Protein AF-A0A6J7I3P5-F1 (afdb_monomer_lite)

InterPro domains:
  IPR014927 Putative peptidoglycan binding [PF08823] (6-63)

Organism: NCBI:txid449393

Foldseek 3Di:
DQDDAADAFDACDDPNVVLQLVLLVLVPFDNPPSVVSLCVVCVVVVNNNQADPRHGRVSSSVVSVVVSVVVD

Structure (mmCIF, N/CA/C/O backbone):
data_AF-A0A6J7I3P5-F1
#
_entry.id   AF-A0A6J7I3P5-F1
#
loop_
_atom_site.group_PDB
_atom_site.id
_atom_site.type_symbol
_atom_site.label_atom_id
_atom_site.label_alt_id
_atom_site.label_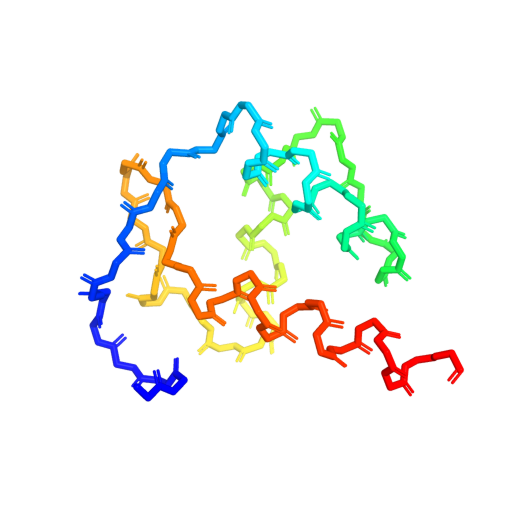comp_id
_atom_site.label_asym_id
_atom_site.label_entity_id
_atom_site.label_seq_id
_atom_site.pdbx_PDB_ins_code
_atom_site.Cartn_x
_atom_site.Cartn_y
_atom_site.Cartn_z
_atom_site.occupancy
_atom_site.B_iso_or_equiv
_atom_site.auth_seq_id
_atom_site.auth_comp_id
_atom_site.auth_asym_id
_atom_site.auth_atom_id
_atom_site.pdbx_PDB_model_num
ATOM 1 N N . MET A 1 1 ? 10.136 -12.193 -1.951 1.00 80.25 1 MET A N 1
ATOM 2 C CA . MET A 1 1 ? 10.400 -11.852 -0.520 1.00 80.25 1 MET A CA 1
ATOM 3 C C . MET A 1 1 ? 9.714 -10.516 -0.220 1.00 80.25 1 MET A C 1
ATOM 5 O O . MET A 1 1 ? 9.324 -9.869 -1.177 1.00 80.25 1 MET A O 1
ATOM 9 N N . LEU A 1 2 ? 9.504 -10.097 1.040 1.00 86.62 2 LEU A N 1
ATOM 10 C CA . LEU A 1 2 ? 8.817 -8.811 1.303 1.00 86.62 2 LEU A CA 1
ATOM 11 C C . LEU A 1 2 ? 9.677 -7.594 0.917 1.00 86.62 2 LEU A C 1
ATOM 13 O O . LEU A 1 2 ? 9.190 -6.676 0.265 1.00 86.62 2 LEU A O 1
ATOM 17 N N . PHE A 1 3 ? 10.956 -7.621 1.288 1.00 88.81 3 PHE A N 1
ATOM 18 C CA . PHE A 1 3 ? 11.924 -6.572 0.971 1.00 88.81 3 PHE A CA 1
ATOM 19 C C . PHE A 1 3 ? 12.745 -6.943 -0.268 1.00 88.81 3 PHE A C 1
ATOM 21 O O . PHE A 1 3 ? 13.030 -8.125 -0.484 1.00 88.81 3 PHE A O 1
ATOM 28 N N . GLY A 1 4 ? 13.138 -5.937 -1.053 1.00 84.81 4 GLY A N 1
ATOM 29 C CA . GLY A 1 4 ? 13.932 -6.092 -2.274 1.00 84.81 4 GLY A CA 1
ATOM 30 C C . GLY A 1 4 ? 13.357 -5.325 -3.466 1.00 84.81 4 GLY A C 1
ATOM 31 O O . GLY A 1 4 ? 12.432 -4.533 -3.328 1.00 84.81 4 GLY A O 1
ATOM 32 N N . THR A 1 5 ? 13.897 -5.572 -4.657 1.00 87.19 5 THR A N 1
ATOM 33 C CA . THR A 1 5 ? 13.433 -4.942 -5.904 1.00 87.19 5 THR A CA 1
ATOM 34 C C . THR A 1 5 ? 12.066 -5.471 -6.329 1.00 87.19 5 THR A C 1
ATOM 36 O O . THR A 1 5 ? 11.819 -6.650 -6.078 1.00 87.19 5 THR A O 1
ATOM 39 N N . PRO A 1 6 ? 11.209 -4.686 -7.008 1.00 91.12 6 PRO A N 1
ATOM 40 C CA . PRO A 1 6 ? 9.932 -5.154 -7.549 1.00 91.12 6 PRO A CA 1
ATOM 41 C C . PRO A 1 6 ? 10.09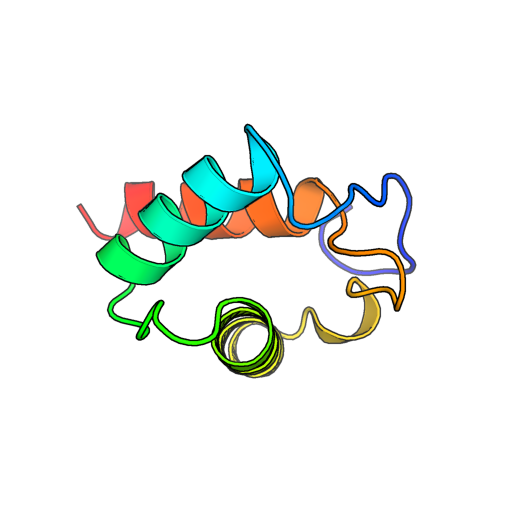4 -6.392 -8.448 1.00 91.12 6 PRO A C 1
ATOM 43 O O . PRO A 1 6 ? 11.012 -6.460 -9.262 1.00 91.12 6 PRO A O 1
ATOM 46 N N . GLU A 1 7 ? 9.199 -7.363 -8.294 1.00 91.62 7 GLU A N 1
ATOM 47 C CA . GLU A 1 7 ? 9.145 -8.634 -9.024 1.00 91.62 7 GLU A CA 1
ATOM 48 C C . GLU A 1 7 ? 7.853 -8.745 -9.856 1.00 91.62 7 GLU A C 1
ATOM 50 O O . GLU A 1 7 ? 7.910 -9.164 -11.011 1.00 91.62 7 GLU A O 1
ATOM 55 N N . ASP A 1 8 ? 6.699 -8.339 -9.306 1.00 94.25 8 ASP A N 1
ATOM 56 C CA . ASP A 1 8 ? 5.396 -8.402 -9.989 1.00 94.25 8 ASP A CA 1
ATOM 57 C C . ASP A 1 8 ? 4.605 -7.100 -9.797 1.00 94.25 8 ASP A C 1
ATOM 59 O O . ASP A 1 8 ? 3.741 -6.983 -8.924 1.00 94.25 8 ASP A O 1
ATOM 63 N N . VAL A 1 9 ? 4.943 -6.099 -10.613 1.00 95.06 9 VAL A N 1
ATOM 64 C CA . VAL A 1 9 ? 4.313 -4.774 -10.587 1.00 95.06 9 VAL A CA 1
ATOM 65 C C . VAL A 1 9 ? 2.992 -4.801 -11.345 1.00 95.06 9 VAL A C 1
ATOM 67 O O . VAL A 1 9 ? 2.929 -5.179 -12.516 1.00 95.06 9 VAL A O 1
ATOM 70 N N . ARG A 1 10 ? 1.931 -4.346 -10.679 1.00 95.62 10 ARG A N 1
ATOM 71 C CA . ARG A 1 10 ? 0.584 -4.227 -11.234 1.00 95.62 10 ARG A CA 1
ATOM 72 C C . ARG A 1 10 ? 0.119 -2.770 -11.239 1.00 95.62 10 ARG A C 1
ATOM 74 O O . ARG A 1 10 ? 0.395 -2.052 -10.275 1.00 95.62 10 ARG A O 1
ATOM 81 N N . PRO A 1 11 ? -0.628 -2.342 -12.272 1.00 94.88 11 PRO A N 1
ATOM 82 C CA . PRO A 1 11 ? -1.177 -0.994 -12.328 1.00 94.88 11 PRO A CA 1
ATOM 83 C C . PRO A 1 11 ? -2.176 -0.756 -11.194 1.00 94.88 11 PRO A C 1
ATOM 85 O O . PRO A 1 11 ? -2.896 -1.668 -10.780 1.00 94.88 11 PRO A O 1
ATOM 88 N N . LEU A 1 12 ? -2.249 0.487 -10.714 1.00 93.44 12 LEU A N 1
ATOM 89 C CA . LEU A 1 12 ? -3.183 0.930 -9.670 1.00 93.44 12 LEU A CA 1
ATOM 90 C C . LEU A 1 12 ? -4.600 1.135 -10.222 1.00 93.44 12 LEU A C 1
ATOM 92 O O . LEU A 1 12 ? -5.211 2.188 -10.056 1.00 93.44 12 LEU A O 1
ATOM 96 N N . GLU A 1 13 ? -5.125 0.116 -10.891 1.00 94.19 13 GLU A N 1
ATOM 97 C CA . GLU A 1 13 ? -6.402 0.155 -11.594 1.00 94.19 13 GLU A CA 1
ATOM 98 C C . GLU A 1 13 ? -7.207 -1.123 -11.342 1.00 94.19 13 GLU A C 1
ATOM 100 O O . GLU A 1 13 ? -6.696 -2.125 -10.831 1.00 94.19 13 GLU A O 1
ATOM 105 N N . GLY A 1 14 ? -8.495 -1.085 -11.692 1.00 95.81 14 GLY A N 1
ATOM 106 C CA . GLY A 1 14 ? -9.388 -2.240 -11.615 1.00 95.81 14 GLY A CA 1
ATOM 107 C C . GLY A 1 14 ? -9.392 -2.905 -10.237 1.00 95.81 14 GLY A C 1
ATOM 108 O O . GLY A 1 14 ? -9.613 -2.261 -9.210 1.00 95.81 14 GLY A O 1
ATOM 109 N N . GLU A 1 15 ? -9.152 -4.214 -10.220 1.00 96.25 15 GLU A N 1
ATOM 110 C CA . GLU A 1 15 ? -9.153 -5.012 -8.993 1.00 96.25 15 GLU A CA 1
ATOM 111 C C . GLU A 1 15 ? -8.051 -4.588 -8.009 1.00 96.25 15 GLU A C 1
ATOM 113 O O . GLU A 1 15 ? -8.293 -4.542 -6.802 1.00 96.25 15 GLU A O 1
ATOM 118 N N . ILE A 1 16 ? -6.866 -4.221 -8.508 1.00 96.50 16 ILE A N 1
ATOM 119 C CA . ILE A 1 16 ? -5.734 -3.805 -7.670 1.00 96.50 16 ILE A CA 1
ATOM 120 C C . ILE A 1 16 ? -6.073 -2.518 -6.925 1.00 96.50 16 ILE A C 1
ATOM 122 O O . ILE A 1 16 ? -5.889 -2.450 -5.710 1.00 96.50 16 ILE A O 1
ATOM 126 N N . ALA A 1 17 ? -6.644 -1.533 -7.625 1.00 96.06 17 ALA A N 1
ATOM 127 C CA . ALA A 1 17 ? -7.109 -0.300 -6.998 1.00 96.06 17 ALA A CA 1
ATOM 128 C C . ALA A 1 17 ? -8.153 -0.583 -5.911 1.00 96.06 17 ALA A C 1
ATOM 130 O O . ALA A 1 17 ? -8.031 -0.078 -4.798 1.00 96.06 17 ALA A O 1
ATOM 131 N N . HIS A 1 18 ? -9.144 -1.432 -6.203 1.00 97.69 18 HIS A N 1
ATOM 132 C CA . HIS A 1 18 ? -10.213 -1.751 -5.258 1.00 97.69 18 HIS A CA 1
ATOM 133 C C . HIS A 1 18 ? -9.684 -2.407 -3.976 1.00 97.69 18 HIS A C 1
ATOM 135 O O . HIS A 1 18 ? -10.024 -1.988 -2.866 1.00 97.69 18 HIS A O 1
ATOM 141 N N . ARG A 1 19 ? -8.809 -3.406 -4.124 1.00 97.88 19 ARG A N 1
ATOM 142 C CA . ARG A 1 19 ? -8.184 -4.110 -2.998 1.00 97.88 19 ARG A CA 1
ATOM 143 C C . ARG A 1 19 ? -7.301 -3.181 -2.175 1.00 97.88 19 ARG A C 1
ATOM 145 O O . ARG A 1 19 ? -7.401 -3.167 -0.949 1.00 97.88 19 ARG A O 1
ATOM 152 N N . LEU A 1 20 ? -6.499 -2.351 -2.839 1.00 97.06 20 LEU A N 1
ATO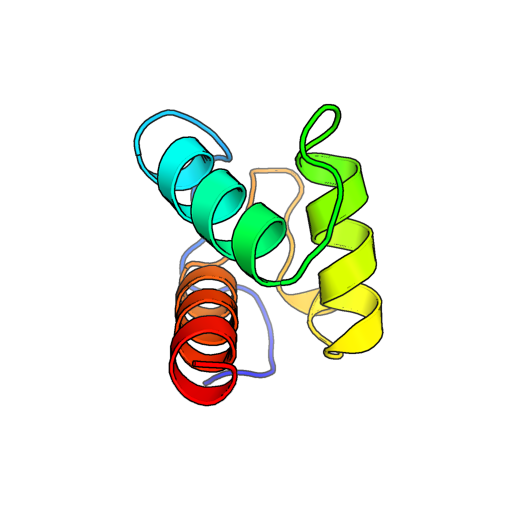M 153 C CA . LEU A 1 20 ? -5.641 -1.385 -2.163 1.00 97.06 20 LEU A CA 1
ATOM 154 C C . LEU A 1 20 ? -6.458 -0.333 -1.399 1.00 97.06 20 LEU A C 1
ATOM 156 O O . LEU A 1 20 ? -6.162 -0.060 -0.238 1.00 97.06 20 LEU A O 1
ATOM 160 N N . THR A 1 21 ? -7.520 0.211 -2.003 1.00 97.94 21 THR A N 1
ATOM 161 C CA . THR A 1 21 ? -8.456 1.130 -1.334 1.00 97.94 21 THR A CA 1
ATOM 162 C C . THR A 1 21 ? -9.058 0.494 -0.084 1.00 97.94 21 THR A C 1
ATOM 164 O O . THR A 1 21 ? -9.084 1.132 0.970 1.00 97.94 21 THR A O 1
ATOM 167 N N . ALA A 1 22 ? -9.518 -0.757 -0.168 1.00 97.94 22 ALA A N 1
ATOM 168 C CA . ALA A 1 22 ? -10.087 -1.466 0.974 1.00 97.94 22 ALA A CA 1
ATOM 169 C C . ALA A 1 22 ? -9.054 -1.651 2.099 1.00 97.94 22 ALA A C 1
ATOM 171 O O . ALA A 1 22 ? -9.350 -1.359 3.261 1.00 97.94 22 ALA A O 1
ATOM 172 N N . ALA A 1 23 ? -7.832 -2.068 1.754 1.00 98.00 23 ALA A N 1
ATOM 173 C CA . ALA A 1 23 ? -6.763 -2.270 2.725 1.00 98.00 23 ALA A CA 1
ATOM 174 C C . ALA A 1 23 ? -6.367 -0.958 3.424 1.00 98.00 23 ALA A C 1
ATOM 176 O O . ALA A 1 23 ? -6.359 -0.885 4.652 1.00 98.00 23 ALA A O 1
ATOM 177 N N . LEU A 1 24 ? -6.116 0.106 2.655 1.00 97.69 24 LEU A N 1
ATOM 178 C CA . LEU A 1 24 ? -5.754 1.427 3.180 1.00 97.69 24 LEU A CA 1
ATOM 179 C C . LEU A 1 24 ? -6.853 2.017 4.070 1.00 97.69 24 LEU A C 1
ATOM 181 O O . LEU A 1 24 ? -6.556 2.504 5.162 1.00 97.69 24 LEU A O 1
ATOM 185 N N . THR A 1 25 ? -8.117 1.894 3.657 1.00 97.81 25 THR A N 1
ATOM 186 C CA . THR A 1 25 ? -9.269 2.349 4.451 1.00 97.81 25 THR A CA 1
ATOM 187 C C . THR A 1 25 ? -9.323 1.637 5.803 1.00 97.81 25 THR A C 1
ATOM 189 O O . THR A 1 25 ? -9.465 2.284 6.839 1.00 97.81 25 THR A O 1
ATOM 192 N N . ALA A 1 26 ? -9.152 0.311 5.827 1.00 97.69 26 ALA A N 1
ATOM 193 C CA . ALA A 1 26 ? -9.143 -0.467 7.068 1.00 97.69 26 ALA A CA 1
ATOM 194 C C . ALA A 1 26 ? -7.933 -0.137 7.968 1.00 97.69 26 ALA A C 1
ATOM 196 O O . ALA A 1 26 ? -8.021 -0.135 9.205 1.00 97.69 26 ALA A O 1
ATOM 197 N N . LEU A 1 27 ? -6.793 0.201 7.364 1.00 96.50 27 LEU A N 1
ATOM 198 C CA . LEU A 1 27 ? -5.615 0.675 8.086 1.00 96.50 27 LEU A CA 1
ATOM 199 C C . LEU A 1 27 ? -5.776 2.110 8.614 1.00 96.50 27 LEU A C 1
ATOM 201 O O . LEU A 1 27 ? -5.125 2.440 9.604 1.00 96.50 27 LEU A O 1
ATOM 205 N N . GLY A 1 28 ? -6.727 2.885 8.088 1.00 97.00 28 GLY A N 1
ATOM 206 C CA . GLY A 1 28 ? -7.050 4.245 8.529 1.00 97.00 28 GLY A CA 1
ATOM 207 C C . GLY A 1 28 ? -6.388 5.343 7.694 1.00 97.00 28 GLY A C 1
ATOM 208 O O . GLY A 1 28 ? -6.331 6.486 8.139 1.00 97.00 28 GLY A O 1
ATOM 209 N N . TYR A 1 29 ? -5.883 5.006 6.507 1.00 96.69 29 TYR A N 1
ATOM 210 C CA . TYR A 1 29 ? -5.349 5.975 5.554 1.00 96.69 29 TYR A CA 1
ATOM 211 C C . TYR A 1 29 ? -6.472 6.552 4.679 1.00 96.69 29 TYR A C 1
ATOM 213 O O . TYR A 1 29 ? -7.446 5.848 4.386 1.00 96.69 29 TYR A O 1
ATOM 221 N N . PRO A 1 30 ? -6.360 7.822 4.250 1.00 94.94 30 PRO A N 1
ATOM 222 C CA . PRO A 1 30 ? -7.283 8.391 3.275 1.00 94.94 30 PRO A CA 1
ATOM 223 C C . PRO A 1 30 ? -7.195 7.642 1.932 1.00 94.94 30 PRO A C 1
ATOM 225 O O . PRO A 1 30 ? -6.239 6.923 1.667 1.00 94.94 30 PRO A O 1
ATOM 228 N N . THR A 1 31 ? -8.215 7.765 1.081 1.00 93.19 31 THR A N 1
ATOM 229 C CA . THR A 1 31 ? -8.265 7.072 -0.227 1.00 93.19 31 THR A CA 1
ATOM 230 C C . THR A 1 31 ? -8.739 7.963 -1.375 1.00 93.19 31 THR A C 1
ATOM 232 O O . THR A 1 31 ? -8.960 7.488 -2.485 1.00 93.19 31 THR A O 1
ATOM 235 N N . ASN A 1 32 ? -8.851 9.273 -1.135 1.00 93.56 32 ASN A N 1
ATOM 236 C CA . ASN A 1 32 ? -9.103 10.277 -2.173 1.00 93.56 32 ASN A CA 1
ATOM 237 C C . ASN A 1 32 ? -7.913 10.435 -3.134 1.00 93.56 32 ASN A C 1
ATOM 239 O O . ASN A 1 32 ? -8.109 10.810 -4.285 1.00 93.56 32 ASN A O 1
ATOM 243 N N . ASP A 1 33 ? -6.704 10.144 -2.654 1.00 93.06 33 ASP A N 1
ATOM 244 C CA . ASP A 1 33 ? -5.494 10.009 -3.457 1.00 93.06 33 ASP A CA 1
ATOM 245 C C . ASP A 1 33 ? -4.816 8.685 -3.088 1.00 93.06 33 ASP A C 1
ATOM 247 O O . ASP A 1 33 ? -4.189 8.541 -2.031 1.00 93.06 33 ASP A O 1
ATOM 251 N N . LEU A 1 34 ? -5.014 7.685 -3.948 1.00 92.69 34 LEU A N 1
ATOM 252 C CA . LEU A 1 34 ? -4.534 6.330 -3.710 1.00 92.69 34 LEU A CA 1
ATOM 253 C C . LEU A 1 34 ? -3.004 6.255 -3.756 1.00 92.69 34 LEU A C 1
ATOM 255 O O . LEU A 1 34 ? -2.408 5.545 -2.950 1.00 92.69 34 LEU A O 1
ATOM 259 N N . ALA A 1 35 ? -2.375 7.010 -4.659 1.00 92.50 35 ALA A N 1
ATOM 260 C CA . ALA A 1 35 ? -0.928 7.019 -4.824 1.00 92.50 35 ALA A CA 1
ATOM 261 C C . ALA A 1 35 ? -0.240 7.692 -3.629 1.00 92.50 35 ALA A C 1
ATOM 263 O O . ALA A 1 35 ? 0.717 7.141 -3.086 1.00 92.50 35 ALA A O 1
ATOM 264 N N . ALA A 1 36 ? -0.763 8.831 -3.162 1.00 93.75 36 ALA A N 1
ATOM 265 C CA . ALA A 1 36 ? -0.235 9.503 -1.976 1.00 93.75 36 ALA A CA 1
ATOM 266 C C . ALA A 1 36 ? -0.348 8.620 -0.724 1.00 93.75 36 ALA A C 1
ATOM 268 O O . ALA A 1 36 ? 0.599 8.497 0.051 1.00 93.75 36 ALA A O 1
ATOM 269 N N . SER A 1 37 ? -1.488 7.951 -0.556 1.00 96.25 37 SER A N 1
ATOM 270 C CA . SER A 1 37 ? -1.748 7.094 0.606 1.00 96.25 37 SER A CA 1
ATOM 271 C C . SER A 1 37 ? -0.910 5.815 0.577 1.00 96.25 37 SER A C 1
ATOM 273 O O . SER A 1 37 ? -0.386 5.396 1.609 1.00 96.25 37 SER A O 1
ATOM 275 N N . LEU A 1 38 ? -0.714 5.237 -0.613 1.00 95.50 38 LEU A N 1
ATOM 276 C CA . LEU A 1 38 ? 0.222 4.138 -0.831 1.00 95.50 38 LEU A CA 1
ATOM 277 C C . LEU A 1 38 ? 1.660 4.553 -0.499 1.00 95.50 38 LEU A C 1
ATOM 279 O O . LEU A 1 38 ? 2.344 3.843 0.232 1.00 95.50 38 LEU A O 1
ATOM 283 N N . SER A 1 39 ? 2.107 5.713 -0.986 1.00 94.94 39 SER A N 1
ATOM 284 C CA . SER A 1 39 ? 3.444 6.230 -0.682 1.00 94.94 39 SER A CA 1
ATOM 285 C C . SER A 1 39 ? 3.634 6.460 0.817 1.00 94.94 39 SER A C 1
ATOM 287 O O . SER A 1 39 ? 4.703 6.167 1.347 1.00 94.94 39 SER A O 1
ATOM 289 N N . GLN A 1 40 ? 2.606 6.956 1.511 1.00 96.31 40 GLN A N 1
ATOM 290 C CA . GLN A 1 40 ? 2.657 7.182 2.951 1.00 96.31 40 GLN A CA 1
ATOM 291 C C . GLN A 1 40 ? 2.799 5.868 3.726 1.00 96.31 40 GLN A C 1
ATOM 293 O O . GLN A 1 40 ? 3.685 5.758 4.573 1.00 96.31 40 GLN A O 1
ATOM 298 N 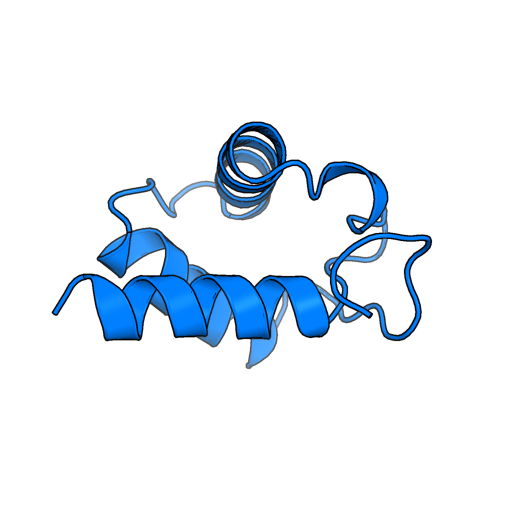N . VAL A 1 41 ? 1.951 4.868 3.453 1.00 96.44 41 VAL A N 1
ATOM 299 C CA . VAL A 1 41 ? 2.037 3.583 4.166 1.00 96.44 41 VAL A CA 1
ATOM 300 C C . VAL A 1 41 ? 3.321 2.832 3.815 1.00 96.44 41 VAL A C 1
ATOM 302 O O . VAL A 1 41 ? 3.920 2.224 4.697 1.00 96.44 41 VAL A O 1
ATOM 305 N N . ALA A 1 42 ? 3.790 2.921 2.566 1.00 95.12 42 ALA A N 1
ATOM 306 C CA . ALA A 1 42 ? 5.0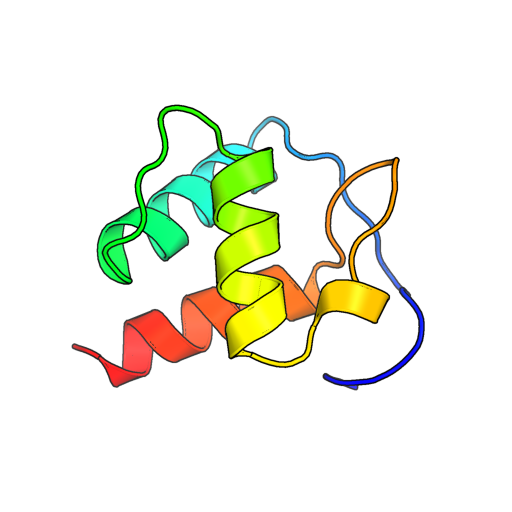50 2.313 2.156 1.00 95.12 42 ALA A CA 1
ATOM 307 C C . ALA A 1 42 ? 6.234 2.896 2.938 1.00 95.12 42 ALA A C 1
ATOM 309 O O . ALA A 1 42 ? 7.079 2.128 3.379 1.00 95.12 42 ALA A O 1
ATOM 310 N N . GLY A 1 43 ? 6.245 4.209 3.197 1.00 95.88 43 GLY A N 1
ATOM 311 C CA . GLY A 1 43 ? 7.265 4.844 4.037 1.00 95.88 43 GLY A CA 1
ATOM 312 C C . GLY A 1 43 ? 7.257 4.391 5.496 1.00 95.88 43 GLY A C 1
ATOM 313 O O . GLY A 1 43 ? 8.303 4.275 6.127 1.00 95.88 43 GLY A O 1
ATOM 314 N N . VAL A 1 44 ? 6.081 4.090 6.048 1.00 96.44 44 VAL A N 1
ATOM 315 C CA . VAL A 1 44 ? 5.967 3.558 7.417 1.00 96.44 44 VAL A CA 1
ATOM 316 C C . VAL A 1 44 ? 6.436 2.101 7.485 1.00 96.44 44 VAL A C 1
ATOM 318 O O . VAL A 1 44 ? 7.115 1.710 8.433 1.00 96.44 44 VAL A O 1
ATOM 321 N N . GLU A 1 45 ? 6.095 1.302 6.474 1.00 96.00 45 GLU A N 1
ATOM 322 C CA . GLU A 1 45 ? 6.387 -0.135 6.423 1.00 96.00 45 GLU A CA 1
ATOM 323 C C . GLU A 1 45 ? 7.765 -0.471 5.811 1.00 96.00 45 GLU A C 1
ATOM 325 O O . GLU A 1 45 ? 8.142 -1.642 5.792 1.00 96.00 45 GLU A O 1
ATOM 330 N N . ASN A 1 46 ? 8.539 0.528 5.363 1.00 95.25 46 ASN A N 1
ATOM 331 C CA . ASN A 1 46 ? 9.810 0.382 4.630 1.00 95.25 46 ASN A CA 1
ATOM 332 C C . ASN A 1 46 ? 9.661 -0.423 3.322 1.00 95.25 46 ASN A C 1
ATOM 334 O O . ASN A 1 46 ? 10.368 -1.406 3.083 1.00 95.25 46 ASN A O 1
ATOM 338 N N . LEU A 1 47 ? 8.688 -0.038 2.495 1.00 95.88 47 LEU A N 1
ATOM 339 C CA . LEU A 1 47 ? 8.337 -0.691 1.228 1.00 95.88 47 LEU A CA 1
ATOM 340 C C . LEU A 1 47 ? 8.464 0.245 0.017 1.00 95.88 47 LEU A C 1
ATOM 342 O O . LEU A 1 47 ? 7.990 -0.097 -1.064 1.00 95.88 47 LEU A O 1
ATOM 346 N N . GLU A 1 48 ? 9.087 1.417 0.153 1.00 94.75 48 GLU A N 1
ATOM 347 C CA . GLU A 1 48 ? 9.198 2.398 -0.935 1.00 94.75 48 GLU A CA 1
ATOM 348 C C . GLU A 1 48 ? 9.932 1.831 -2.153 1.00 94.75 48 GLU A C 1
ATOM 350 O O . GLU A 1 48 ? 9.520 2.070 -3.285 1.00 94.75 48 GLU A O 1
ATOM 355 N N . GLU A 1 49 ? 10.965 1.013 -1.929 1.00 93.25 49 GLU A N 1
ATOM 356 C CA . GLU A 1 49 ? 11.734 0.354 -2.995 1.00 93.25 49 GLU A CA 1
ATOM 357 C C . GLU A 1 49 ? 10.900 -0.640 -3.819 1.00 93.25 49 GLU A C 1
ATOM 359 O O . GLU A 1 49 ? 11.310 -1.041 -4.907 1.00 93.25 49 GLU A O 1
ATOM 364 N N . ARG A 1 50 ? 9.723 -1.038 -3.318 1.00 93.88 50 ARG A N 1
ATOM 365 C CA . ARG A 1 50 ? 8.792 -1.959 -3.985 1.00 93.88 50 ARG A CA 1
ATOM 366 C C . ARG A 1 50 ? 7.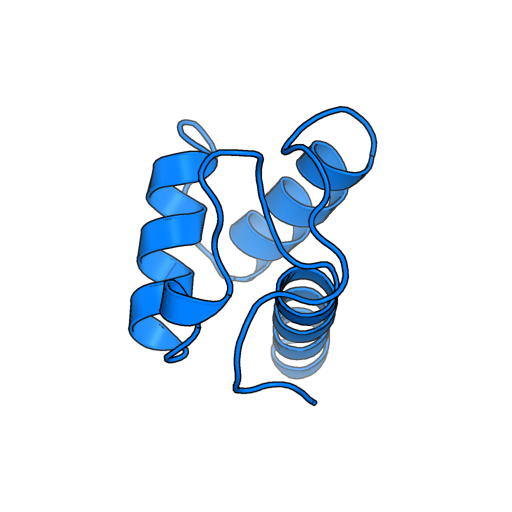746 -1.228 -4.832 1.00 93.88 50 ARG A C 1
ATOM 368 O O . ARG A 1 50 ? 6.977 -1.881 -5.539 1.00 93.88 50 ARG A O 1
ATOM 375 N N . LEU A 1 51 ? 7.685 0.101 -4.753 1.00 92.88 51 LEU A N 1
ATOM 376 C CA . LEU A 1 51 ? 6.800 0.907 -5.587 1.00 92.88 51 LEU A CA 1
ATOM 377 C C . LEU A 1 51 ? 7.470 1.202 -6.930 1.00 92.88 51 LEU A C 1
ATOM 379 O O . LEU A 1 51 ? 8.674 1.440 -7.007 1.00 92.88 51 LEU A O 1
ATOM 383 N N . GLY A 1 52 ? 6.678 1.193 -7.998 1.00 84.75 52 GLY A N 1
ATOM 384 C CA . GLY A 1 52 ? 7.140 1.519 -9.341 1.00 84.75 52 GLY A CA 1
ATOM 385 C C . GLY A 1 52 ? 6.323 2.655 -9.955 1.00 84.75 52 GLY A C 1
ATOM 386 O O . GLY A 1 52 ? 5.181 2.877 -9.558 1.00 84.75 52 GLY A O 1
ATOM 387 N N . PRO A 1 53 ? 6.859 3.352 -10.971 1.00 82.38 53 PRO A N 1
ATOM 388 C CA . PRO A 1 53 ? 6.090 4.352 -11.715 1.00 82.38 53 PRO A CA 1
ATOM 389 C C . PRO A 1 53 ? 4.852 3.745 -12.398 1.00 82.38 53 PRO A C 1
ATOM 391 O O . PRO A 1 53 ? 3.847 4.425 -12.570 1.00 82.38 53 PRO A O 1
ATOM 394 N N . GLU A 1 54 ? 4.913 2.452 -12.723 1.00 84.50 54 GLU A N 1
ATOM 395 C CA . GLU A 1 54 ? 3.835 1.686 -13.357 1.00 84.50 54 GLU A CA 1
ATOM 396 C C . GLU A 1 54 ? 2.826 1.101 -12.347 1.00 84.50 54 GLU A C 1
ATOM 398 O O . GLU A 1 54 ? 1.838 0.495 -12.756 1.00 84.50 54 GLU A O 1
ATOM 403 N N . GLY A 1 55 ? 3.055 1.253 -11.033 1.00 92.12 55 GLY A N 1
ATOM 404 C CA . GLY A 1 55 ? 2.117 0.828 -9.993 1.00 92.12 55 GLY A CA 1
ATOM 405 C C . GLY A 1 55 ? 2.762 0.199 -8.755 1.00 92.12 55 GLY A C 1
ATOM 406 O O . GLY A 1 55 ? 3.737 0.708 -8.205 1.00 92.12 55 GLY A O 1
ATOM 407 N N . ILE A 1 56 ? 2.175 -0.895 -8.273 1.00 95.44 56 ILE A N 1
ATOM 408 C CA . ILE A 1 56 ? 2.516 -1.529 -6.993 1.00 95.44 56 ILE A CA 1
ATOM 409 C C . ILE A 1 56 ? 2.952 -2.973 -7.201 1.00 95.44 56 ILE A C 1
ATOM 411 O O . ILE A 1 56 ? 2.319 -3.712 -7.954 1.00 95.44 56 ILE A O 1
ATOM 415 N N . ASP A 1 57 ? 4.003 -3.402 -6.509 1.00 96.38 57 ASP A N 1
ATOM 416 C CA . ASP A 1 57 ? 4.301 -4.826 -6.437 1.00 96.38 57 ASP A CA 1
ATOM 417 C C . ASP A 1 57 ? 3.246 -5.580 -5.611 1.00 96.38 57 ASP A C 1
ATOM 419 O O . ASP A 1 57 ? 2.903 -5.174 -4.495 1.00 96.38 57 ASP A O 1
ATOM 423 N N . ILE A 1 58 ? 2.761 -6.707 -6.134 1.00 95.75 58 ILE A N 1
ATOM 424 C CA . ILE A 1 58 ? 1.722 -7.521 -5.500 1.00 95.75 58 ILE A CA 1
ATOM 425 C C . ILE A 1 58 ? 2.020 -7.888 -4.038 1.00 95.75 58 ILE A C 1
ATOM 427 O O . ILE A 1 58 ? 1.104 -7.892 -3.216 1.00 95.75 58 ILE A O 1
ATOM 431 N N . VAL A 1 59 ? 3.284 -8.108 -3.668 1.00 96.00 59 VAL A N 1
ATOM 432 C CA . VAL A 1 59 ? 3.652 -8.474 -2.288 1.00 96.00 59 VAL A CA 1
ATOM 433 C C . VAL A 1 59 ? 3.391 -7.321 -1.314 1.00 96.00 59 VAL A C 1
ATOM 435 O O . VAL A 1 59 ? 3.091 -7.562 -0.146 1.00 96.00 59 VAL A O 1
ATOM 438 N N . VAL A 1 60 ? 3.458 -6.063 -1.771 1.00 96.69 60 VAL A N 1
ATOM 439 C CA . VAL A 1 60 ? 3.077 -4.906 -0.944 1.00 96.69 60 VAL A CA 1
ATOM 440 C C . VAL A 1 60 ? 1.584 -4.974 -0.641 1.00 96.69 60 VAL A C 1
ATOM 442 O O . VAL A 1 60 ? 1.195 -4.855 0.518 1.00 96.69 60 VAL A O 1
ATOM 445 N N . LEU A 1 61 ? 0.745 -5.233 -1.651 1.00 97.19 61 LEU A N 1
ATOM 446 C CA . LEU A 1 61 ? -0.698 -5.380 -1.452 1.00 97.19 61 LEU A CA 1
ATOM 447 C C . LEU A 1 61 ? -1.017 -6.533 -0.488 1.00 97.19 61 LEU A C 1
ATOM 449 O O . LEU A 1 61 ? -1.783 -6.349 0.457 1.00 97.19 61 LEU A O 1
ATOM 453 N N . GLU A 1 62 ? -0.390 -7.694 -0.680 1.00 97.25 62 GLU A N 1
ATOM 454 C CA . GLU A 1 62 ? -0.553 -8.855 0.202 1.00 97.25 62 GLU A CA 1
ATOM 455 C C . GLU A 1 62 ? -0.129 -8.553 1.647 1.00 97.25 62 GLU A C 1
ATOM 457 O O . GLU A 1 62 ? -0.805 -8.960 2.597 1.00 97.25 62 GLU A O 1
ATOM 462 N N . HIS A 1 63 ? 0.963 -7.805 1.835 1.00 97.69 63 HIS A N 1
ATOM 463 C CA . HIS A 1 63 ? 1.421 -7.380 3.158 1.00 97.69 63 HIS A CA 1
ATOM 464 C C . HIS A 1 63 ? 0.422 -6.444 3.839 1.00 97.69 63 HIS A C 1
ATOM 466 O O . HIS A 1 63 ? 0.085 -6.664 5.007 1.00 97.69 63 HIS A O 1
ATOM 472 N N . LEU A 1 64 ? -0.105 -5.449 3.115 1.00 97.44 64 LEU A N 1
ATOM 473 C CA . LEU A 1 64 ? -1.119 -4.525 3.634 1.00 97.44 64 LEU A CA 1
ATOM 474 C C . LEU A 1 64 ? -2.410 -5.259 4.015 1.00 97.44 64 LEU A C 1
ATOM 476 O O . LEU A 1 64 ? -2.946 -5.049 5.103 1.00 97.44 64 LEU A O 1
ATOM 480 N N . GLU A 1 65 ? -2.881 -6.179 3.175 1.00 97.69 65 GLU A N 1
ATOM 481 C CA . GLU A 1 65 ? -4.017 -7.047 3.503 1.00 97.69 65 GLU A CA 1
ATOM 482 C C . GLU A 1 65 ? -3.723 -7.921 4.735 1.00 97.69 65 GLU A C 1
ATOM 484 O O . GLU A 1 65 ? -4.596 -8.142 5.579 1.00 97.69 65 GLU A O 1
ATOM 489 N N . GLY A 1 66 ? -2.482 -8.383 4.888 1.00 97.94 66 GLY A N 1
ATOM 490 C CA . GLY A 1 66 ? -2.018 -9.088 6.078 1.00 97.94 66 GLY A CA 1
ATOM 491 C C . GLY A 1 66 ? -2.057 -8.228 7.345 1.00 97.94 66 GLY A C 1
ATOM 492 O O . GLY A 1 66 ? -2.463 -8.726 8.396 1.00 97.94 66 GLY A O 1
ATOM 493 N N . LEU A 1 67 ? -1.668 -6.951 7.270 1.00 97.00 67 LEU A N 1
ATOM 494 C CA . LEU A 1 67 ? -1.769 -6.004 8.389 1.00 97.00 67 LEU A CA 1
ATOM 495 C C . LEU A 1 67 ? -3.221 -5.797 8.812 1.00 97.00 67 LEU A C 1
ATOM 497 O O . LEU A 1 67 ? -3.516 -5.833 10.006 1.00 97.00 67 LEU A O 1
ATOM 501 N N . VAL A 1 68 ? -4.130 -5.643 7.845 1.00 97.44 68 VAL A N 1
ATOM 502 C CA . VAL A 1 68 ? -5.567 -5.516 8.119 1.00 97.44 68 VAL A CA 1
ATOM 503 C C . VAL A 1 68 ? -6.066 -6.714 8.915 1.00 97.44 68 VAL A C 1
ATOM 505 O O . VAL A 1 68 ? -6.687 -6.531 9.955 1.00 97.44 68 VAL A O 1
ATOM 508 N N . ARG A 1 69 ? -5.724 -7.938 8.498 1.00 97.38 69 ARG A N 1
ATOM 509 C CA . ARG A 1 69 ? -6.130 -9.164 9.209 1.00 97.38 69 ARG A CA 1
ATOM 510 C C . ARG A 1 69 ? -5.600 -9.248 10.642 1.00 97.38 69 ARG A C 1
ATOM 512 O O . ARG A 1 69 ? -6.220 -9.915 11.454 1.00 97.38 69 ARG A O 1
ATOM 519 N N . ARG A 1 70 ? -4.461 -8.616 10.947 1.00 95.31 70 ARG A N 1
ATOM 520 C CA . ARG A 1 70 ? -3.883 -8.570 12.305 1.00 95.31 70 ARG A CA 1
ATOM 521 C C . ARG A 1 70 ? -4.481 -7.471 13.185 1.00 95.31 70 ARG A C 1
ATOM 523 O O . ARG A 1 70 ? -4.309 -7.519 14.397 1.00 95.31 70 ARG A O 1
ATOM 530 N N . LYS A 1 71 ? -5.106 -6.459 12.577 1.00 87.00 71 LYS A N 1
ATOM 531 C CA . LYS A 1 71 ? -5.715 -5.313 13.267 1.00 87.00 71 LYS A CA 1
ATOM 532 C C . LYS A 1 71 ? -7.133 -5.618 13.775 1.00 87.00 71 LYS A C 1
ATOM 534 O O . LYS A 1 71 ? -7.625 -4.878 14.624 1.00 87.00 71 LYS A O 1
ATOM 539 N N . ILE A 1 72 ? -7.777 -6.653 13.230 1.00 69.50 72 ILE A N 1
ATOM 540 C CA . ILE A 1 72 ? -9.152 -7.083 13.534 1.00 69.50 72 ILE A CA 1
ATOM 541 C C . ILE A 1 72 ? -9.141 -8.161 14.618 1.00 69.50 72 ILE A C 1
ATOM 543 O O . ILE A 1 72 ? -8.259 -9.045 14.550 1.00 69.50 72 ILE A O 1
#

Secondary structure (DSSP, 8-state):
--SSS-SSEE-SSHHHHHHHHHHHHHHT---SSHHHHHHHHHHHHT-GGGEETTEEEHHHHHHHHHHHHHH-

pLDDT: mean 94.0, std 4.9, range [69.5, 98.0]

Sequence (72 aa):
MLFGTPEDVRPLEGEIAHRLTAALTALGYPTNDLAASLSQVAGVENLEERLGPEGIDIVVLEHLEGLVRRKI

Radius of gyration: 10.94 Å; chains: 1; bounding box: 24×22×27 Å